Protein AF-A0ABD0P609-F1 (afdb_monomer)

Structure (mmCIF, N/CA/C/O backbone):
data_AF-A0ABD0P609-F1
#
_entry.id   AF-A0ABD0P609-F1
#
loop_
_atom_site.group_PDB
_atom_site.id
_atom_site.type_symbol
_atom_site.label_atom_id
_atom_site.label_alt_id
_atom_site.label_comp_id
_atom_site.label_asym_id
_atom_site.label_entity_id
_atom_site.label_seq_id
_atom_site.pdbx_PDB_ins_code
_atom_site.Cartn_x
_atom_site.Cartn_y
_atom_site.Cartn_z
_atom_site.occupancy
_atom_site.B_iso_or_equiv
_atom_site.auth_seq_id
_atom_site.auth_comp_id
_atom_site.auth_asym_id
_atom_site.auth_atom_id
_atom_site.pdbx_PDB_model_num
ATOM 1 N N . VAL A 1 1 ? 7.372 8.677 -0.618 1.00 95.50 1 VAL A N 1
ATOM 2 C CA . VAL A 1 1 ? 7.588 7.208 -0.496 1.00 95.50 1 VAL A CA 1
ATOM 3 C C . VAL A 1 1 ? 8.568 6.647 -1.533 1.00 95.50 1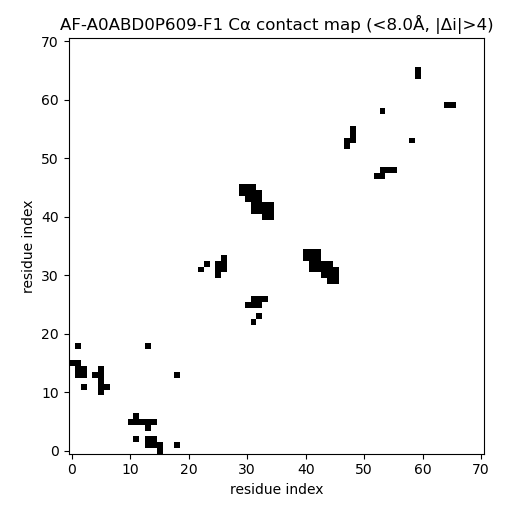 VAL A C 1
ATOM 5 O O . VAL A 1 1 ? 9.645 6.205 -1.142 1.00 95.50 1 VAL A O 1
ATOM 8 N N . ALA A 1 2 ? 8.263 6.710 -2.838 1.00 97.62 2 ALA A N 1
ATOM 9 C CA . ALA A 1 2 ? 9.045 6.037 -3.890 1.00 97.62 2 ALA A CA 1
ATOM 10 C C . ALA A 1 2 ? 10.551 6.352 -3.907 1.00 97.62 2 ALA A C 1
ATOM 12 O O . ALA A 1 2 ? 11.358 5.439 -4.052 1.00 97.62 2 ALA A O 1
ATOM 13 N N . ARG A 1 3 ? 10.946 7.609 -3.666 1.00 98.06 3 ARG A N 1
ATOM 14 C CA . ARG A 1 3 ? 12.362 7.999 -3.550 1.00 98.06 3 ARG A CA 1
ATOM 15 C C . ARG A 1 3 ? 13.101 7.243 -2.437 1.00 98.06 3 ARG A C 1
ATOM 17 O O . ARG A 1 3 ? 14.208 6.763 -2.659 1.00 98.06 3 ARG A O 1
ATOM 24 N N . ARG A 1 4 ? 12.499 7.118 -1.242 1.00 98.44 4 ARG A N 1
ATOM 25 C CA . ARG A 1 4 ? 13.106 6.407 -0.096 1.00 98.44 4 ARG A CA 1
ATOM 26 C C . ARG A 1 4 ? 13.222 4.906 -0.382 1.00 98.44 4 ARG A C 1
ATOM 28 O O . ARG A 1 4 ? 14.275 4.328 -0.130 1.00 98.44 4 ARG A O 1
ATOM 35 N N . TRP A 1 5 ? 12.189 4.311 -0.984 1.00 98.38 5 TRP A N 1
ATOM 36 C CA . TRP A 1 5 ? 12.236 2.928 -1.474 1.00 98.38 5 TRP A CA 1
ATOM 37 C C . TRP A 1 5 ? 13.350 2.722 -2.514 1.00 98.38 5 TRP A C 1
ATOM 39 O O . TRP A 1 5 ? 14.155 1.800 -2.391 1.00 98.38 5 TRP A O 1
ATOM 49 N N . GLY A 1 6 ? 13.457 3.630 -3.488 1.00 98.50 6 GLY A N 1
ATOM 50 C CA . GLY A 1 6 ? 14.520 3.637 -4.493 1.00 98.50 6 GLY A CA 1
ATOM 51 C C . GLY A 1 6 ? 15.913 3.697 -3.877 1.00 98.50 6 GLY A C 1
ATOM 52 O O . GLY A 1 6 ? 16.754 2.869 -4.211 1.00 98.50 6 GLY A O 1
ATOM 53 N N . LYS A 1 7 ? 16.138 4.603 -2.914 1.00 98.50 7 LYS A N 1
ATOM 54 C CA . LYS A 1 7 ? 17.405 4.688 -2.168 1.00 98.50 7 LYS A CA 1
ATOM 55 C C . LYS A 1 7 ? 17.734 3.365 -1.469 1.00 98.50 7 LYS A C 1
ATOM 57 O O . LYS A 1 7 ? 18.849 2.879 -1.601 1.00 98.50 7 LYS A O 1
ATOM 62 N N . ARG A 1 8 ? 16.764 2.747 -0.780 1.00 98.50 8 ARG A N 1
ATOM 63 C CA . ARG A 1 8 ? 16.961 1.470 -0.068 1.00 98.50 8 ARG A CA 1
ATOM 64 C C . ARG A 1 8 ? 17.340 0.312 -0.997 1.00 98.50 8 ARG A C 1
ATOM 66 O O . ARG A 1 8 ? 18.109 -0.549 -0.593 1.00 98.50 8 ARG A O 1
ATOM 73 N N . LYS A 1 9 ? 16.797 0.271 -2.218 1.00 98.12 9 LYS A N 1
ATOM 74 C CA . LYS A 1 9 ? 17.038 -0.807 -3.198 1.00 98.12 9 LYS A CA 1
ATOM 75 C C . LYS A 1 9 ? 18.060 -0.438 -4.282 1.00 98.12 9 LYS A C 1
ATOM 77 O O . LYS A 1 9 ? 18.138 -1.138 -5.288 1.00 98.12 9 LYS A O 1
ATOM 82 N N . ASN A 1 10 ? 18.799 0.660 -4.104 1.00 97.81 10 ASN A N 1
ATOM 83 C CA . ASN A 1 10 ? 19.740 1.211 -5.084 1.00 97.81 10 ASN A CA 1
ATOM 84 C C . ASN A 1 10 ? 19.138 1.380 -6.502 1.00 97.81 10 ASN A C 1
ATOM 86 O O . ASN A 1 10 ? 19.716 0.997 -7.517 1.00 97.81 10 ASN A O 1
ATOM 90 N N . LYS A 1 11 ? 17.917 1.921 -6.576 1.00 98.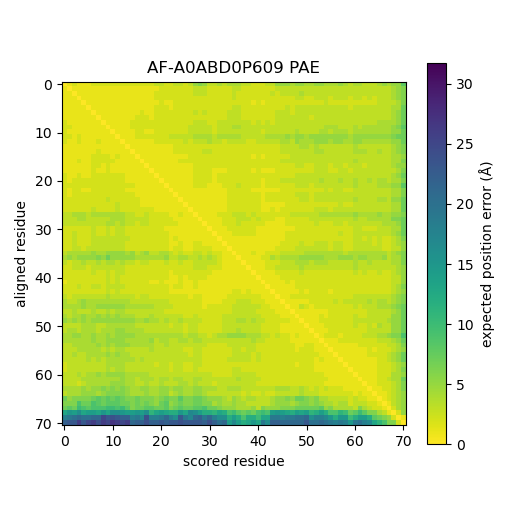19 11 LYS A N 1
ATOM 91 C CA . LYS A 1 11 ? 17.203 2.252 -7.819 1.00 98.19 11 LYS A CA 1
ATOM 92 C C . LYS A 1 11 ? 16.969 3.770 -7.882 1.00 98.19 11 LYS A C 1
ATOM 94 O O . LYS A 1 11 ? 15.901 4.228 -7.468 1.00 98.19 11 LYS A O 1
ATOM 99 N N . PRO A 1 12 ? 17.922 4.570 -8.403 1.00 97.19 12 PRO A N 1
ATOM 100 C CA . PRO A 1 12 ? 17.845 6.038 -8.365 1.00 97.19 12 PRO A CA 1
ATOM 101 C C . PRO A 1 12 ? 16.685 6.613 -9.194 1.00 97.19 12 PRO A C 1
ATOM 103 O O . PRO A 1 12 ? 16.122 7.640 -8.836 1.00 97.19 12 PRO A O 1
ATOM 106 N N . LYS A 1 13 ? 16.259 5.915 -10.257 1.00 98.06 13 LYS A N 1
ATOM 107 C CA . LYS A 1 13 ? 15.134 6.306 -11.133 1.00 98.06 13 LYS A CA 1
ATOM 108 C C . LYS A 1 13 ? 13.768 5.755 -10.673 1.00 98.0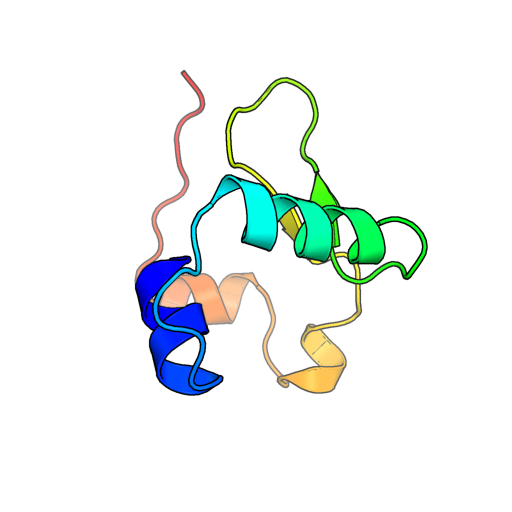6 13 LYS A C 1
ATOM 110 O O . LYS A 1 13 ? 12.872 5.542 -11.500 1.00 98.06 13 LYS A O 1
ATOM 115 N N . MET A 1 14 ? 13.623 5.431 -9.386 1.00 98.62 14 MET A N 1
ATOM 116 C CA . MET A 1 14 ? 12.367 4.944 -8.801 1.00 98.62 14 MET A CA 1
ATOM 117 C C . MET A 1 14 ? 11.371 6.096 -8.612 1.00 98.62 14 MET A C 1
ATOM 119 O O . MET A 1 14 ? 11.716 7.129 -8.045 1.00 98.62 14 MET A O 1
ATOM 123 N N . ASN A 1 15 ? 10.122 5.901 -9.037 1.00 98.38 15 ASN A N 1
ATOM 124 C CA . ASN A 1 15 ? 9.036 6.879 -8.920 1.00 98.38 15 ASN A CA 1
ATOM 125 C C . ASN A 1 15 ? 7.731 6.202 -8.462 1.00 98.38 15 ASN A C 1
ATOM 127 O O . ASN A 1 15 ? 7.696 4.980 -8.283 1.00 98.38 15 ASN A O 1
ATOM 131 N N . TYR A 1 16 ? 6.679 6.992 -8.215 1.00 98.19 16 TYR A N 1
ATOM 132 C CA . TYR A 1 16 ? 5.413 6.450 -7.718 1.00 98.19 16 TYR A CA 1
ATOM 133 C C . TYR A 1 16 ? 4.740 5.520 -8.729 1.00 98.19 16 TYR A C 1
ATOM 135 O O . TYR A 1 16 ? 4.273 4.469 -8.321 1.00 98.19 16 TYR A O 1
ATOM 143 N N . GLU A 1 17 ? 4.778 5.822 -10.027 1.00 97.94 17 GLU A N 1
ATOM 144 C CA . GLU A 1 17 ? 4.194 4.959 -11.067 1.00 97.94 17 GLU A CA 1
ATOM 145 C C . GLU A 1 17 ? 4.789 3.545 -11.079 1.00 97.94 17 GLU A C 1
ATOM 147 O O . GLU A 1 17 ? 4.081 2.539 -11.149 1.00 97.94 17 GLU A O 1
ATOM 152 N N . LYS A 1 18 ? 6.112 3.444 -10.927 1.00 98.25 18 LYS A N 1
ATOM 153 C CA . LYS A 1 18 ? 6.810 2.155 -10.827 1.00 98.25 18 LYS A C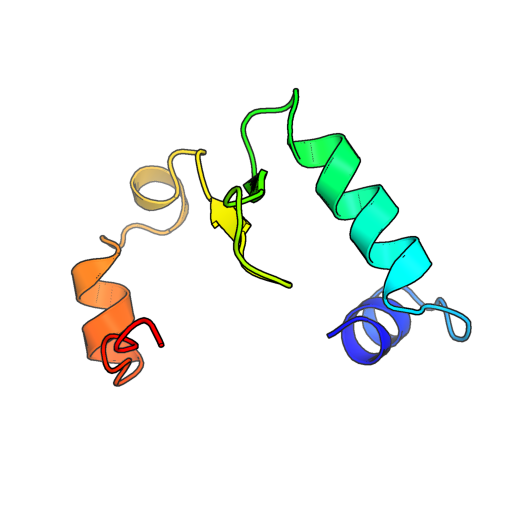A 1
ATOM 154 C C . LYS A 1 18 ? 6.522 1.458 -9.500 1.00 98.25 18 LYS A C 1
ATOM 156 O O . LYS A 1 18 ? 6.327 0.246 -9.470 1.00 98.25 18 LYS A O 1
ATOM 161 N N . LEU A 1 19 ? 6.484 2.209 -8.398 1.00 98.38 19 LEU A N 1
ATOM 162 C CA . LEU A 1 19 ? 6.170 1.655 -7.081 1.00 98.38 19 LEU A CA 1
ATOM 163 C C . LEU A 1 19 ? 4.725 1.146 -7.020 1.00 98.38 19 LEU A C 1
ATOM 165 O O . LEU A 1 19 ? 4.485 0.058 -6.504 1.00 98.38 19 LEU A O 1
ATOM 169 N N . SER A 1 20 ? 3.777 1.893 -7.586 1.00 97.69 20 SER A N 1
ATOM 170 C CA . SER A 1 20 ? 2.363 1.531 -7.630 1.00 97.69 20 SER A CA 1
ATOM 171 C C . SER A 1 20 ? 2.155 0.251 -8.437 1.00 97.69 20 SER A C 1
ATOM 173 O O . SER A 1 20 ? 1.312 -0.562 -8.069 1.00 97.69 20 SER A O 1
ATOM 175 N N . ARG A 1 21 ? 2.979 -0.009 -9.468 1.00 97.81 21 ARG A N 1
ATOM 176 C CA . ARG A 1 21 ? 2.994 -1.307 -10.162 1.00 97.81 21 ARG A CA 1
ATOM 177 C C . ARG A 1 21 ? 3.357 -2.465 -9.235 1.00 97.81 21 ARG A C 1
ATOM 179 O O . ARG A 1 21 ? 2.738 -3.520 -9.350 1.00 97.81 21 ARG A O 1
ATOM 186 N N . GLY A 1 22 ? 4.318 -2.257 -8.333 1.00 97.31 22 GLY A N 1
ATOM 187 C CA . GLY A 1 22 ? 4.672 -3.195 -7.265 1.00 97.31 22 GLY A CA 1
ATOM 188 C C . GLY A 1 22 ? 3.522 -3.422 -6.286 1.00 97.31 22 GLY A C 1
ATOM 189 O O . GLY A 1 22 ? 3.185 -4.566 -6.009 1.00 97.31 22 GLY A O 1
ATOM 190 N N . LEU A 1 23 ? 2.863 -2.346 -5.842 1.00 98.12 23 LEU A N 1
ATOM 191 C CA . LEU A 1 23 ? 1.683 -2.444 -4.975 1.00 98.12 23 LEU A CA 1
ATOM 192 C C . LEU A 1 23 ? 0.555 -3.251 -5.626 1.00 98.12 23 LEU A C 1
ATOM 194 O O . LEU A 1 23 ? -0.067 -4.056 -4.949 1.00 98.12 23 LEU A O 1
ATOM 198 N N . ARG A 1 24 ? 0.322 -3.093 -6.935 1.00 97.94 24 ARG A N 1
ATOM 199 C CA . ARG A 1 24 ? -0.688 -3.881 -7.665 1.00 97.94 24 ARG A CA 1
ATOM 200 C C . ARG A 1 24 ? -0.403 -5.382 -7.651 1.00 97.94 24 ARG A C 1
ATOM 202 O O . ARG A 1 24 ? -1.334 -6.167 -7.565 1.00 97.94 24 ARG A O 1
ATOM 209 N N . TYR A 1 25 ? 0.867 -5.794 -7.676 1.00 98.19 25 TYR A N 1
ATOM 210 C CA . TYR A 1 25 ? 1.219 -7.216 -7.561 1.00 98.19 25 TYR A CA 1
ATOM 211 C C . TYR A 1 25 ? 0.922 -7.813 -6.178 1.00 98.19 25 TYR A C 1
ATOM 213 O O . TYR A 1 25 ? 0.960 -9.032 -6.025 1.00 98.19 25 TYR A O 1
ATOM 221 N N . TYR A 1 26 ? 0.643 -6.986 -5.169 1.00 98.44 26 TYR A N 1
ATOM 222 C CA . TYR A 1 26 ? 0.271 -7.454 -3.837 1.00 98.44 26 TYR A CA 1
ATOM 223 C C . TYR A 1 26 ? -1.219 -7.749 -3.671 1.00 98.44 26 TYR A C 1
ATOM 225 O O . TYR A 1 26 ? -1.581 -8.320 -2.643 1.00 98.44 26 TYR A O 1
ATOM 233 N N . TYR A 1 27 ? -2.055 -7.406 -4.657 1.00 97.62 27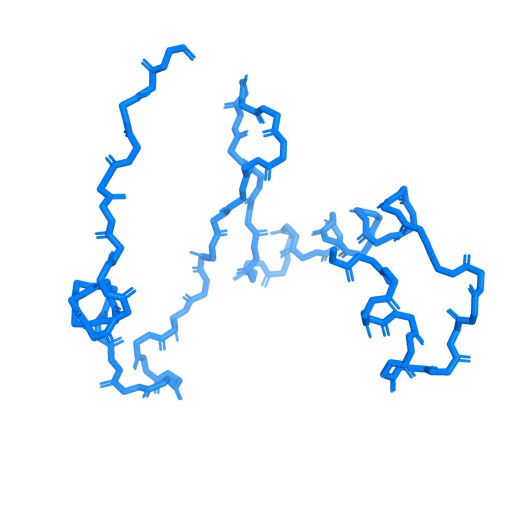 TYR A N 1
ATOM 234 C CA . TYR A 1 27 ? -3.508 -7.536 -4.540 1.00 97.62 27 TYR A CA 1
ATOM 235 C C . TYR A 1 27 ? -3.920 -9.007 -4.487 1.00 97.62 27 TYR A C 1
ATOM 237 O O . TYR A 1 27 ? -4.479 -9.452 -3.487 1.00 97.62 27 TYR A O 1
ATOM 245 N N . ASP A 1 28 ? -3.508 -9.778 -5.492 1.00 96.62 28 ASP A N 1
ATOM 246 C CA . ASP A 1 28 ? -3.800 -11.215 -5.591 1.00 96.62 28 ASP A CA 1
ATOM 247 C C . ASP A 1 28 ? -3.038 -12.042 -4.544 1.00 96.62 28 ASP A C 1
ATOM 249 O O . ASP A 1 28 ? -3.377 -13.185 -4.257 1.00 96.62 28 ASP A O 1
ATOM 253 N N . LYS A 1 29 ? -1.987 -11.458 -3.955 1.00 97.25 29 LYS A N 1
ATOM 254 C CA . LYS A 1 29 ? -1.186 -12.082 -2.894 1.00 97.25 29 LYS A CA 1
ATOM 255 C C . LYS A 1 29 ? -1.755 -11.846 -1.495 1.00 97.25 29 LYS A C 1
ATOM 257 O O . LYS A 1 29 ? -1.140 -12.299 -0.536 1.00 97.25 29 LYS A O 1
ATOM 262 N N . ASN A 1 30 ? -2.873 -11.126 -1.366 1.00 96.62 30 ASN A N 1
ATOM 263 C CA . ASN A 1 30 ? -3.497 -10.785 -0.085 1.00 96.62 30 ASN A CA 1
ATOM 264 C C . ASN A 1 30 ? -2.528 -10.123 0.911 1.00 96.62 30 ASN A C 1
ATOM 266 O O . ASN A 1 30 ? -2.557 -10.402 2.106 1.00 96.62 30 ASN A O 1
ATOM 270 N N . ILE A 1 31 ? -1.659 -9.232 0.422 1.00 98.00 31 ILE A N 1
ATOM 271 C CA . ILE A 1 31 ? -0.755 -8.452 1.286 1.00 98.00 31 ILE A CA 1
ATOM 272 C C . ILE A 1 31 ? -1.315 -7.039 1.473 1.00 98.00 31 ILE A C 1
ATOM 274 O O . ILE A 1 31 ? -1.509 -6.583 2.598 1.00 98.00 31 ILE A O 1
ATOM 278 N N . ILE A 1 32 ? -1.616 -6.349 0.371 1.00 98.25 32 ILE A N 1
ATOM 279 C CA . ILE A 1 32 ? -2.198 -5.000 0.358 1.00 98.25 32 ILE A CA 1
ATOM 280 C C . ILE A 1 32 ? -3.336 -4.979 -0.656 1.00 98.25 32 ILE A C 1
ATOM 282 O O . ILE A 1 32 ? -3.155 -5.495 -1.750 1.00 98.25 32 ILE A O 1
ATOM 286 N N . HIS A 1 33 ? -4.443 -4.301 -0.354 1.00 98.25 33 HIS A N 1
ATOM 287 C CA . HIS A 1 33 ? -5.511 -3.971 -1.303 1.00 98.25 33 HIS A CA 1
ATOM 288 C C . HIS A 1 33 ? -5.640 -2.460 -1.509 1.00 98.25 33 HIS A C 1
ATOM 290 O O . HIS A 1 33 ? -5.295 -1.651 -0.643 1.00 98.25 33 HIS A O 1
ATOM 296 N N . LYS A 1 34 ? -6.136 -2.063 -2.684 1.00 97.56 34 LYS A N 1
ATOM 297 C CA . LYS A 1 34 ? -6.464 -0.670 -2.997 1.00 97.56 34 LYS A CA 1
ATOM 298 C C . LYS A 1 34 ? -7.843 -0.325 -2.442 1.00 97.56 34 LYS A C 1
ATOM 300 O O . LYS A 1 34 ? -8.814 -0.994 -2.772 1.00 97.56 34 LYS A O 1
ATOM 305 N N . THR A 1 35 ? -7.953 0.770 -1.695 1.00 97.06 35 THR A N 1
ATOM 306 C CA . THR A 1 35 ? -9.271 1.298 -1.310 1.00 97.06 35 THR A CA 1
ATOM 307 C C . THR A 1 35 ? -9.930 1.933 -2.531 1.00 97.06 35 THR A C 1
ATOM 309 O O . THR A 1 35 ? -9.362 2.865 -3.112 1.00 97.06 35 THR A O 1
ATOM 312 N N . SER A 1 36 ? -11.083 1.413 -2.957 1.00 95.50 36 SER A N 1
ATOM 313 C CA . SER A 1 36 ? -11.827 1.964 -4.098 1.00 95.50 36 SER A CA 1
ATOM 314 C C . SER A 1 36 ? -12.270 3.406 -3.820 1.00 95.50 36 SER A C 1
ATOM 316 O O . SER A 1 36 ? -12.443 3.792 -2.666 1.00 95.50 36 SER A O 1
ATOM 318 N N . GLY A 1 37 ? -12.382 4.228 -4.863 1.00 95.19 37 GLY A N 1
ATOM 319 C CA . GLY A 1 37 ? -12.826 5.627 -4.765 1.00 95.19 37 GLY A CA 1
ATOM 320 C C . GLY A 1 37 ? -11.822 6.622 -4.164 1.00 95.19 37 GLY A C 1
ATOM 321 O O . GLY A 1 37 ? -11.900 7.804 -4.468 1.00 95.19 37 GLY A O 1
ATOM 322 N N . LYS A 1 38 ? -10.827 6.181 -3.382 1.00 95.25 38 LYS A N 1
ATOM 323 C CA . LYS A 1 38 ? -9.878 7.088 -2.705 1.00 95.25 38 LYS A CA 1
ATOM 324 C C . LYS A 1 38 ? -8.520 7.138 -3.393 1.00 95.25 38 LYS A C 1
ATOM 326 O O . LYS A 1 38 ? -7.917 6.097 -3.646 1.00 95.25 38 LYS A O 1
ATOM 331 N N . ARG A 1 39 ? -7.952 8.313 -3.667 1.00 95.75 39 ARG A N 1
ATOM 332 C CA . ARG A 1 39 ? -6.615 8.406 -4.285 1.00 95.75 39 ARG A CA 1
ATOM 333 C C . ARG A 1 39 ? -5.523 8.059 -3.268 1.00 95.75 39 ARG A C 1
ATOM 335 O O . ARG A 1 39 ? -5.550 8.519 -2.142 1.00 95.75 39 ARG A O 1
ATOM 342 N N . TYR A 1 40 ? -4.553 7.234 -3.667 1.00 96.38 40 TYR A N 1
ATOM 343 C CA . TYR A 1 40 ? -3.392 6.846 -2.843 1.00 96.38 40 TYR A CA 1
ATOM 344 C C . TYR A 1 40 ? -3.671 6.137 -1.504 1.00 96.38 40 TYR A C 1
ATOM 346 O O . TYR A 1 40 ? -2.726 5.882 -0.763 1.00 96.38 40 TYR A O 1
ATOM 354 N N . VAL A 1 41 ? -4.913 5.727 -1.237 1.00 97.12 41 VAL A N 1
ATOM 355 C CA . VAL A 1 41 ? -5.266 4.947 -0.041 1.00 97.12 41 VAL A CA 1
ATOM 356 C C . VAL A 1 41 ? -5.196 3.446 -0.325 1.00 97.12 41 VAL A C 1
ATOM 358 O O . VAL A 1 41 ? -5.742 2.961 -1.325 1.00 97.12 41 VAL A O 1
ATOM 361 N N . TYR A 1 42 ? -4.525 2.716 0.561 1.00 97.81 42 TYR A N 1
ATOM 362 C CA . TYR A 1 42 ? -4.342 1.268 0.513 1.00 97.81 42 TYR A CA 1
ATOM 363 C C . TYR A 1 42 ? -4.515 0.688 1.918 1.00 97.81 42 TYR A C 1
ATOM 365 O O . TYR A 1 42 ? -4.325 1.398 2.902 1.00 97.81 42 TYR A O 1
ATOM 373 N N . ARG A 1 43 ? -4.833 -0.602 2.004 1.00 97.69 43 ARG A N 1
ATOM 374 C CA . ARG A 1 43 ? -5.039 -1.324 3.262 1.00 97.69 43 ARG A CA 1
ATOM 375 C C . ARG A 1 43 ? -4.214 -2.604 3.264 1.00 97.69 43 ARG A C 1
ATOM 377 O O . ARG A 1 43 ? -4.236 -3.328 2.273 1.00 97.69 43 ARG A O 1
ATOM 384 N N . PHE A 1 44 ? -3.517 -2.897 4.357 1.00 98.06 44 PHE A N 1
ATOM 385 C CA . PHE A 1 44 ? -2.944 -4.226 4.573 1.00 98.06 44 PHE A CA 1
ATOM 386 C C . PHE A 1 44 ? -4.057 -5.213 4.909 1.00 98.06 44 PHE A C 1
ATOM 388 O O . PHE A 1 44 ? -4.898 -4.922 5.755 1.00 98.06 44 PHE A O 1
ATOM 395 N N . VAL A 1 45 ? -4.071 -6.351 4.223 1.00 97.19 45 VAL A N 1
ATOM 396 C CA . VAL A 1 45 ? -5.097 -7.394 4.407 1.00 97.19 45 VAL A CA 1
ATOM 397 C C . VAL A 1 45 ? -4.510 -8.717 4.896 1.00 97.19 45 VAL A C 1
ATOM 399 O O . VAL A 1 45 ? -5.257 -9.642 5.195 1.00 97.19 45 VAL A O 1
ATOM 402 N N . CYS A 1 46 ? -3.183 -8.805 5.006 1.00 96.31 46 CYS A N 1
ATOM 403 C CA . CYS A 1 46 ? -2.521 -9.906 5.691 1.00 96.31 46 CYS A CA 1
ATOM 404 C C . CYS A 1 46 ? -2.616 -9.753 7.216 1.00 96.31 46 CYS A C 1
ATOM 406 O O . CYS A 1 46 ? -2.848 -8.657 7.734 1.00 96.31 46 CYS A O 1
ATOM 408 N N . ASP A 1 47 ? -2.385 -10.851 7.935 1.00 96.44 47 ASP A N 1
ATOM 409 C CA . ASP A 1 47 ? -2.363 -10.860 9.397 1.00 96.44 47 ASP A CA 1
ATOM 410 C C . ASP A 1 47 ? -1.097 -10.180 9.950 1.00 96.44 47 ASP A C 1
ATOM 412 O O . ASP A 1 47 ? -0.098 -10.813 10.300 1.00 96.44 47 ASP A O 1
ATOM 416 N N . LEU A 1 48 ? -1.136 -8.847 10.004 1.00 96.69 48 LEU A N 1
ATOM 417 C CA . LEU A 1 48 ? -0.074 -8.047 10.608 1.00 96.69 48 LEU A CA 1
ATOM 418 C C . LEU A 1 48 ? -0.014 -8.196 12.128 1.00 96.69 48 LEU A C 1
ATOM 420 O O . LEU A 1 48 ? 1.058 -7.989 12.691 1.00 96.69 48 LEU A O 1
ATOM 424 N N . LYS A 1 49 ? -1.119 -8.571 12.784 1.00 95.50 49 LYS A N 1
ATOM 425 C CA . LYS A 1 49 ? -1.152 -8.736 14.239 1.00 95.50 49 LYS A CA 1
ATOM 426 C C . LYS A 1 49 ? -0.247 -9.887 14.657 1.00 95.50 49 LYS A C 1
ATOM 428 O O . LYS A 1 49 ? 0.597 -9.701 15.525 1.00 95.50 49 LYS A O 1
ATOM 433 N N . SER A 1 50 ? -0.353 -11.033 13.990 1.00 96.69 50 SER A N 1
ATOM 434 C CA . SER A 1 50 ? 0.538 -12.169 14.251 1.00 96.69 50 SER A CA 1
ATOM 435 C C . SER A 1 50 ? 1.996 -11.885 13.883 1.00 96.69 50 SER A C 1
ATOM 437 O O . SER A 1 50 ? 2.902 -12.397 14.533 1.00 96.69 50 SER A O 1
ATOM 439 N N . LEU A 1 51 ? 2.244 -11.063 12.857 1.00 96.38 51 LEU A N 1
ATOM 440 C CA . LEU A 1 51 ? 3.604 -10.749 12.411 1.00 96.38 51 LEU A CA 1
ATOM 441 C C . LEU A 1 51 ? 4.319 -9.727 13.308 1.00 96.38 51 LEU A C 1
ATOM 443 O O . LEU A 1 51 ? 5.519 -9.849 13.540 1.00 96.38 51 LEU A O 1
ATOM 447 N N . LEU A 1 52 ? 3.609 -8.687 13.748 1.00 96.00 52 LEU A N 1
ATOM 448 C CA . LEU A 1 52 ? 4.184 -7.559 14.486 1.00 96.00 52 LEU A CA 1
ATOM 449 C C . LEU A 1 52 ? 3.935 -7.645 15.994 1.00 96.00 52 LEU A C 1
ATOM 451 O O . LEU A 1 52 ? 4.618 -6.962 16.747 1.00 96.00 52 LEU A O 1
ATOM 455 N N . GLY A 1 53 ? 2.967 -8.453 16.429 1.00 96.31 53 GLY A N 1
ATOM 456 C CA . GLY A 1 53 ? 2.561 -8.577 17.829 1.00 96.31 53 GLY A CA 1
ATOM 457 C C . GLY A 1 53 ? 1.660 -7.447 18.330 1.00 96.31 53 GLY A C 1
ATOM 458 O O . GLY A 1 53 ? 1.294 -7.457 19.500 1.00 96.31 53 GLY A O 1
ATOM 459 N N . TYR A 1 54 ? 1.280 -6.505 17.463 1.00 96.50 54 TYR A N 1
ATOM 460 C CA . TYR A 1 54 ? 0.459 -5.349 17.819 1.00 96.50 54 TYR A CA 1
ATOM 461 C C . TYR A 1 54 ? -0.863 -5.338 17.058 1.00 96.50 54 TYR A C 1
ATOM 463 O O . TYR A 1 54 ? -0.935 -5.690 15.877 1.00 96.50 54 TYR A O 1
ATOM 471 N N . THR A 1 55 ? -1.911 -4.883 17.730 1.00 96.81 55 THR A N 1
ATOM 472 C CA . THR A 1 55 ? -3.177 -4.513 17.097 1.00 96.81 55 THR A CA 1
ATOM 473 C C . THR A 1 55 ? -3.047 -3.174 16.357 1.00 96.81 55 THR A C 1
ATOM 475 O O . THR A 1 55 ? -2.176 -2.360 16.684 1.00 96.81 55 THR A O 1
ATOM 478 N N . PRO A 1 56 ? -3.892 -2.912 15.342 1.00 95.94 56 PRO A N 1
ATOM 479 C CA . PRO A 1 56 ? -3.932 -1.609 14.683 1.00 95.94 56 PRO A CA 1
ATOM 480 C C . PRO A 1 56 ? -4.157 -0.453 15.664 1.00 95.94 56 PRO A C 1
ATOM 482 O O . PRO A 1 56 ? -3.534 0.594 15.523 1.00 95.94 56 PRO A O 1
ATOM 485 N N . GLU A 1 57 ? -5.003 -0.652 16.673 1.00 95.88 57 GLU A N 1
ATOM 486 C CA . GLU A 1 57 ? -5.351 0.355 17.674 1.00 95.88 57 GLU A CA 1
ATOM 487 C C . GLU A 1 57 ? -4.140 0.726 18.538 1.00 95.88 57 GLU A C 1
ATOM 489 O O . GLU A 1 57 ? -3.834 1.908 18.681 1.00 95.88 57 GLU A O 1
ATOM 494 N N . GLU A 1 58 ? -3.395 -0.268 19.034 1.00 96.44 58 GLU A N 1
ATOM 495 C CA . GLU A 1 58 ? -2.157 -0.042 19.793 1.00 96.44 58 GLU A CA 1
ATOM 496 C C . GLU A 1 58 ? -1.126 0.730 18.965 1.00 96.44 58 GLU A C 1
ATOM 498 O O . GLU A 1 58 ? -0.539 1.695 19.454 1.00 96.44 58 GLU A O 1
ATOM 503 N N . LEU A 1 59 ? -0.932 0.352 17.695 1.00 96.69 59 LEU A N 1
ATOM 504 C CA . LEU A 1 59 ? -0.014 1.060 16.800 1.00 96.69 59 LEU A CA 1
ATOM 505 C C . LEU A 1 59 ? -0.466 2.496 16.532 1.00 96.69 59 LEU A C 1
ATOM 507 O O . LEU A 1 59 ? 0.372 3.395 16.491 1.00 96.69 59 LEU A O 1
ATOM 511 N N . HIS A 1 60 ? -1.767 2.730 16.352 1.00 96.56 60 HIS A N 1
ATOM 512 C CA . HIS A 1 60 ? -2.302 4.076 16.169 1.00 96.56 60 HIS A CA 1
ATOM 513 C C . HIS A 1 60 ? -2.066 4.944 17.407 1.00 96.56 60 HIS A C 1
ATOM 515 O O . HIS A 1 60 ? -1.648 6.088 17.255 1.00 96.56 60 HIS A O 1
ATOM 521 N N . THR A 1 61 ? -2.254 4.404 18.615 1.00 97.06 61 THR A N 1
ATOM 522 C CA . THR A 1 61 ? -1.954 5.119 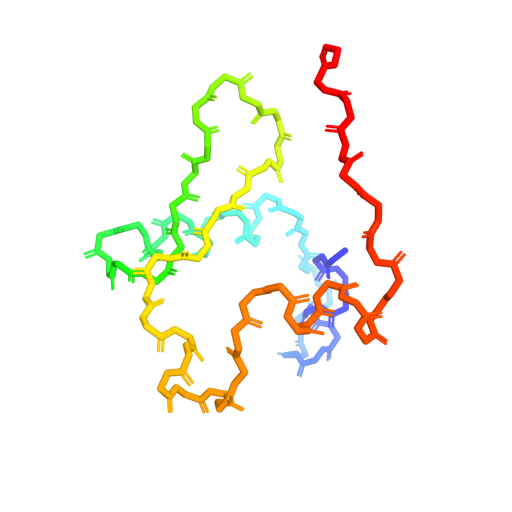19.864 1.00 97.06 61 THR A CA 1
ATOM 523 C C . THR A 1 61 ? -0.459 5.389 20.023 1.00 97.06 61 THR A C 1
ATOM 525 O O . THR A 1 61 ? -0.083 6.518 20.307 1.00 97.06 61 THR A O 1
ATOM 528 N N . MET A 1 62 ? 0.409 4.397 19.791 1.00 97.19 62 MET A N 1
ATOM 529 C CA . MET A 1 62 ? 1.867 4.562 19.925 1.00 97.19 62 MET A CA 1
ATOM 530 C C . MET A 1 62 ? 2.462 5.586 18.951 1.00 97.19 62 MET A C 1
ATOM 532 O O . MET A 1 62 ? 3.531 6.134 19.212 1.00 97.19 62 MET A O 1
ATOM 536 N N . LEU A 1 63 ? 1.808 5.795 17.809 1.00 96.38 63 LEU A N 1
ATOM 537 C CA . LEU A 1 63 ? 2.250 6.710 16.757 1.00 96.38 63 LEU A CA 1
ATOM 538 C C . LEU A 1 63 ? 1.434 8.012 16.713 1.00 96.38 63 LEU A C 1
ATOM 540 O O . LEU A 1 63 ? 1.601 8.780 15.765 1.00 96.38 63 LEU A O 1
ATOM 544 N N . ASP A 1 64 ? 0.553 8.244 17.694 1.00 96.25 64 ASP A N 1
ATOM 545 C CA . ASP A 1 64 ? -0.339 9.408 17.778 1.00 96.25 64 ASP A CA 1
ATOM 546 C C . ASP A 1 64 ? -1.139 9.665 16.483 1.00 96.25 64 ASP A C 1
ATOM 548 O O . ASP A 1 64 ? -1.327 10.802 16.034 1.00 96.25 64 ASP A O 1
ATOM 552 N N . VAL A 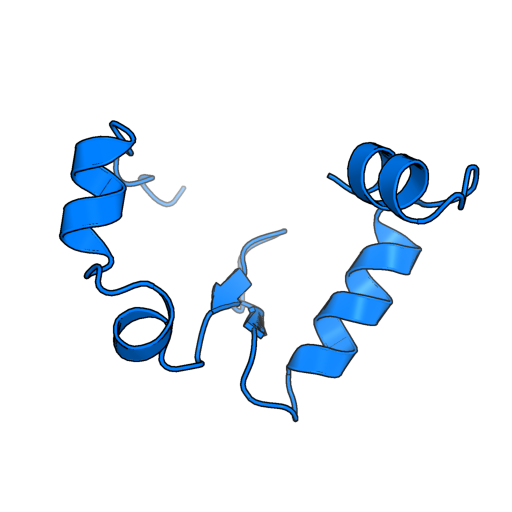1 65 ? -1.611 8.589 15.845 1.00 95.12 65 VAL A N 1
ATOM 553 C CA . VAL A 1 65 ? -2.383 8.660 14.600 1.00 95.12 65 VAL A CA 1
ATOM 554 C C . VAL A 1 65 ? -3.793 9.148 14.907 1.00 95.12 65 VAL A C 1
ATOM 556 O O . VAL A 1 65 ? -4.547 8.505 15.637 1.00 95.12 65 VAL A O 1
ATOM 559 N N . LYS A 1 66 ? -4.179 10.271 14.301 1.00 93.19 66 LYS A N 1
ATOM 560 C CA . LYS A 1 66 ? -5.556 10.773 14.345 1.00 93.19 66 LYS A CA 1
ATOM 561 C C . LYS A 1 66 ? -6.360 10.178 13.186 1.00 93.19 66 LYS A C 1
ATOM 563 O O . LYS A 1 66 ? -5.809 10.057 12.093 1.00 93.19 66 LYS A O 1
ATOM 568 N N . PRO A 1 67 ? -7.632 9.800 13.398 1.00 91.31 67 PRO A N 1
ATOM 569 C CA . PRO A 1 67 ? -8.480 9.334 12.310 1.00 91.31 67 PRO A CA 1
ATOM 570 C C . PRO A 1 67 ? -8.702 10.466 11.303 1.00 91.31 67 PRO A C 1
ATOM 572 O O . PRO A 1 67 ? -9.055 11.581 11.690 1.00 91.31 67 PRO A O 1
ATOM 575 N N . ASP A 1 68 ? -8.501 10.169 10.022 1.00 90.25 68 ASP A N 1
ATOM 576 C CA . ASP A 1 68 ? -8.830 11.095 8.942 1.00 90.25 68 ASP A CA 1
ATOM 577 C C . ASP A 1 68 ? -10.359 11.208 8.818 1.00 90.25 68 ASP A C 1
ATOM 579 O O . ASP A 1 68 ? -11.067 10.198 8.77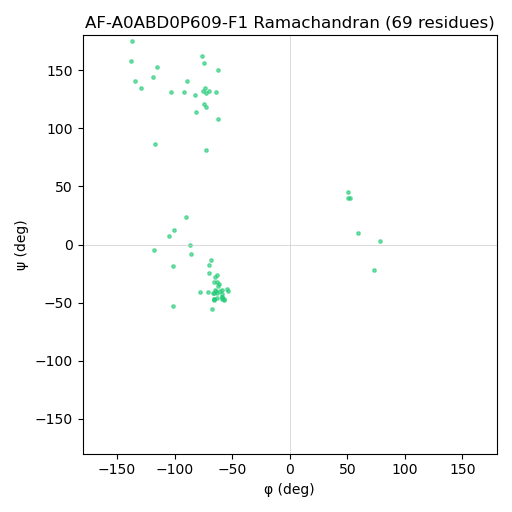6 1.00 90.25 68 ASP A O 1
ATOM 583 N N . THR A 1 69 ? -10.878 12.433 8.749 1.00 82.38 69 THR A N 1
ATOM 584 C CA . THR A 1 69 ? -12.254 12.696 8.316 1.00 82.38 69 THR A CA 1
ATOM 585 C C . THR A 1 69 ? -12.271 12.670 6.796 1.00 82.38 69 THR A C 1
ATOM 587 O O . THR A 1 69 ? -11.620 13.499 6.163 1.00 82.38 69 THR A O 1
ATOM 590 N N . ASP A 1 70 ? -12.958 11.693 6.212 1.00 70.56 70 ASP A N 1
ATOM 591 C CA . ASP A 1 70 ? -13.121 11.606 4.762 1.00 70.56 70 ASP A CA 1
ATOM 592 C C . ASP A 1 70 ? -13.886 12.840 4.241 1.00 70.56 70 ASP A C 1
ATOM 594 O O . ASP A 1 70 ? -15.089 12.948 4.476 1.00 70.56 70 ASP A O 1
ATOM 598 N N . GLU A 1 71 ? -13.193 13.753 3.552 1.00 54.62 71 GLU A N 1
ATOM 599 C CA . GLU A 1 71 ? -13.789 14.701 2.589 1.00 54.62 71 GLU A CA 1
ATOM 600 C C . GLU A 1 71 ? -13.816 14.094 1.179 1.00 54.62 71 GLU A C 1
ATOM 602 O O . GLU A 1 71 ? -12.811 13.454 0.772 1.00 54.62 71 GLU A O 1
#

pLDDT: mean 95.79, std 6.24, range [54.62, 98.62]

Nearest PDB structures (foldseek):
  3wtz-assembly1_A  TM=9.894E-01  e=5.127E-10  Homo sapiens
  4l18-assembly1_B  TM=9.972E-01  e=1.324E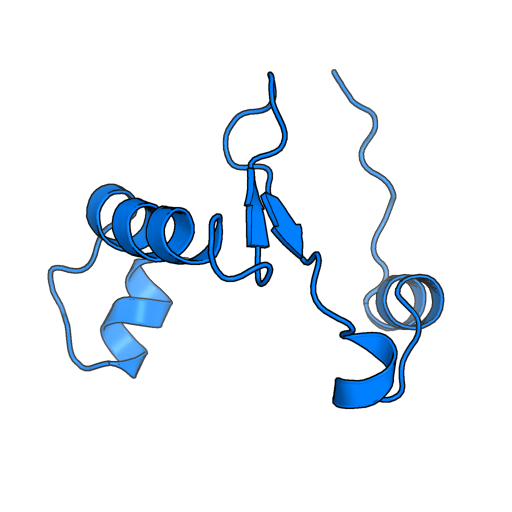-09  Homo sapiens
  1mdm-assembly1_B  TM=9.927E-01  e=2.278E-09  Mus musculus
  3wtw-assembly1_C  TM=9.982E-01  e=5.137E-09  Homo sapiens
  4l0z-assembly1_B  TM=9.880E-01  e=1.083E-08  Homo sapiens

Organism: Cirrhinus mrigala (NCBI:txid683832)

Secondary structure (DSSP, 8-state):
-HHHHHHHTT-TT--HHHHHHHHHTTTTTTSEEEPTTSTT-EEE-S-HHHHHS--HHHHHHHTTPPPP---

Radius of gyration: 14.4 Å; Cα contacts (8 Å, |Δi|>4): 52; chains: 1; bounding box: 34×27×31 Å

Foldseek 3Di:
DQCVVCVVVVNNPTDPVNVVVVVVVCCVVQQKADDPPDPPDIDGRDPVCVVVVDDPVRVCVVVVPDDDDDD

Mean predicted aligned error: 3.15 Å

InterPro domains:
  IPR000418 Ets domain [PF00178] (1-45)
  IPR000418 Ets domain [PR00454] (8-26)
  IPR000418 Ets domain [PR00454] (27-45)
  IPR000418 Ets domain [PS00346] (11-26)
  IPR000418 Ets domain [PS50061] (1-45)
  IPR000418 Ets domain [SM00413] (1-49)
  IPR036388 Winged helix-like DNA-binding domain superfamily [G3DSA:1.10.10.10] (1-66)
  IPR036390 Winged helix DNA-binding domain superfamily [SSF46785] (1-65)
  IPR046328 ETS family [PTHR11849] (1-56)

Solvent-accessible surface area (backbone atoms only — not comparable to full-atom values): 4454 Å² total; per-residue (Å²): 110,34,58,62,54,13,62,76,70,75,35,89,89,42,39,59,74,63,46,51,54,56,52,57,65,24,43,91,67,48,44,32,42,77,45,77,99,48,86,96,43,65,42,75,67,44,74,52,40,83,74,70,75,45,53,72,65,58,52,30,61,78,66,70,56,74,85,81,79,90,127

Sequence (71 aa):
VARRWGKRKNKPKMNYEKLSRGLRYYYDKNIIHKTSGKRYVYRFVCDLKSLLGYTPEELHTMLDVKPDTDE